Protein AF-A0A7S1A1J8-F1 (afdb_monomer)

pLDDT: mean 77.07, std 10.97, range [43.62, 94.88]

Solvent-accessible surface area (backbone atoms only — not comparable to full-atom values): 6528 Å² total; per-residue (Å²): 109,68,71,57,53,54,51,49,53,53,50,52,54,53,47,50,55,51,51,52,56,48,46,58,51,49,54,53,51,52,52,53,47,52,54,51,54,50,54,55,53,54,48,54,63,49,49,55,51,53,59,50,42,75,73,45,65,74,92,55,28,59,64,56,54,50,48,54,54,49,49,55,52,50,52,53,53,46,37,52,42,47,44,49,7,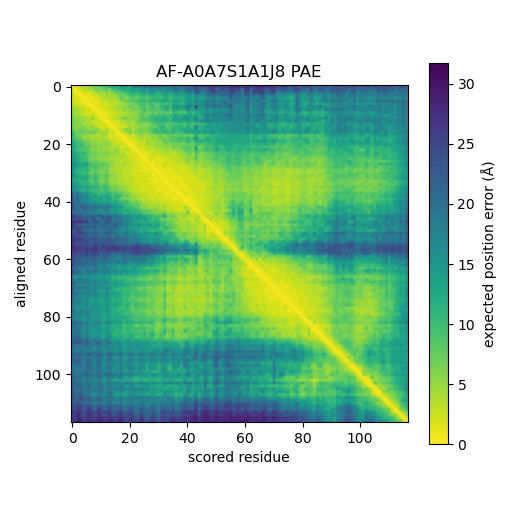49,75,69,12,75,35,71,75,76,52,100,85,53,33,78,22,40,51,56,57,76,40,55,73,56,59,75,66,72,65,78,108

InterPro domains:
  IPR024041 Ammonium transporter AmtB-like domain [PF00909] (32-110)
  IPR029020 Ammonium/urea transporter [G3DSA:1.10.3430.10] (3-117)

Mean predicted aligned error: 11.47 Å

Radius of gyration: 23.89 Å; Cα contacts (8 Å, |Δi|>4): 69; chains: 1; bounding box: 50×40×71 Å

Sequence (117 aa):
REQVTALCSLFSAQREELDAAQSDLKYGVNSAWLVLCGALVFIMHGGFAMLCAGAIRSKNTLNILLQTILDACVSAIMFYTVGFAFAYGEGDNPNTFIGDAVFGLARWSSNATGTGT

Foldseek 3Di:
DVVVVVVVVVVVVVVVVVVVVVVVVCVVVVVVVVVVVVVVVLCVLVVVLVVVLVVDDVVCSVVSVVVSVVVVVVVVVCCQFAVCQFPPADALDDDPHGRDDCGNNPCVPVVVVVPND

Structure (mmCIF, N/CA/C/O backbone):
data_AF-A0A7S1A1J8-F1
#
_entry.id   AF-A0A7S1A1J8-F1
#
loop_
_atom_site.group_PDB
_atom_site.id
_atom_site.type_symbol
_atom_site.label_atom_id
_atom_site.label_alt_id
_atom_site.label_comp_id
_atom_site.label_asym_id
_atom_site.label_entity_id
_atom_site.label_seq_id
_atom_site.pdbx_PDB_ins_code
_atom_site.Cartn_x
_atom_site.Cartn_y
_atom_site.Cartn_z
_atom_site.occupancy
_atom_site.B_iso_or_equiv
_atom_site.auth_seq_id
_atom_site.auth_comp_id
_atom_site.auth_asym_id
_atom_site.auth_atom_id
_atom_site.pdbx_PDB_model_num
ATOM 1 N N . ARG A 1 1 ? 25.825 17.431 -44.348 1.00 65.56 1 ARG A N 1
ATOM 2 C CA . ARG A 1 1 ? 25.116 16.229 -43.840 1.00 65.56 1 ARG A CA 1
ATOM 3 C C . ARG A 1 1 ? 25.807 15.676 -42.597 1.00 65.56 1 ARG A C 1
ATOM 5 O O . ARG A 1 1 ? 25.116 15.480 -41.617 1.00 65.56 1 ARG A O 1
ATOM 12 N N . GLU A 1 2 ? 27.137 15.558 -42.579 1.00 75.12 2 GLU A N 1
ATOM 13 C CA . GLU A 1 2 ? 27.906 15.091 -41.405 1.00 75.12 2 GLU A CA 1
ATOM 14 C C . GLU A 1 2 ? 27.686 15.922 -40.127 1.00 75.12 2 GLU A C 1
ATOM 16 O O . GLU A 1 2 ? 27.476 15.355 -39.062 1.00 75.12 2 GLU A O 1
ATOM 21 N N . GLN A 1 3 ? 27.613 17.256 -40.237 1.00 77.62 3 GLN A N 1
ATOM 22 C CA . GLN A 1 3 ? 27.306 18.142 -39.098 1.00 77.62 3 GLN A CA 1
ATOM 23 C C . GLN A 1 3 ? 25.925 17.864 -38.471 1.00 77.62 3 GLN A C 1
ATOM 25 O O . GLN A 1 3 ? 25.752 17.969 -37.263 1.00 77.62 3 GLN A O 1
ATOM 30 N N . VAL A 1 4 ? 24.937 17.466 -39.283 1.00 82.56 4 VAL A N 1
ATOM 31 C CA . VAL A 1 4 ? 23.581 17.146 -38.804 1.00 82.56 4 VAL A CA 1
ATOM 32 C C . VAL A 1 4 ? 23.580 15.803 -38.075 1.00 82.56 4 VAL A C 1
ATOM 34 O O . VAL A 1 4 ? 22.941 15.678 -37.037 1.00 82.56 4 VAL A O 1
ATOM 37 N N . THR A 1 5 ? 24.333 14.817 -38.570 1.00 81.31 5 THR A N 1
ATOM 38 C CA . THR A 1 5 ? 24.468 13.503 -37.927 1.00 81.31 5 THR A CA 1
ATOM 39 C C . THR A 1 5 ? 25.186 13.601 -36.577 1.00 81.31 5 THR A C 1
ATOM 41 O O . THR A 1 5 ? 24.724 12.995 -35.615 1.00 81.31 5 THR A O 1
ATOM 44 N N . ALA A 1 6 ? 26.240 14.421 -36.472 1.00 87.00 6 ALA A N 1
ATOM 45 C CA . ALA A 1 6 ? 26.962 14.660 -35.217 1.00 87.00 6 ALA A CA 1
ATOM 46 C C . ALA A 1 6 ? 26.104 15.388 -34.164 1.00 87.00 6 ALA A C 1
ATOM 48 O O . ALA A 1 6 ? 26.128 15.051 -32.978 1.00 87.00 6 ALA A O 1
ATOM 49 N N . LEU A 1 7 ? 25.304 16.366 -34.600 1.00 87.31 7 LEU A N 1
ATOM 50 C CA . LEU A 1 7 ? 24.377 17.073 -33.720 1.00 87.31 7 LEU A CA 1
ATOM 51 C C . LEU A 1 7 ? 23.244 16.148 -33.245 1.00 87.31 7 LEU A C 1
ATOM 53 O O . LEU A 1 7 ? 22.874 16.201 -32.076 1.00 87.31 7 LEU A O 1
ATOM 57 N N . CYS A 1 8 ? 22.760 15.245 -34.108 1.00 82.12 8 CYS A N 1
ATOM 58 C CA . CYS A 1 8 ? 21.793 14.204 -33.742 1.00 82.12 8 CYS A CA 1
ATOM 59 C C . CYS A 1 8 ? 22.349 13.224 -32.696 1.00 82.12 8 CYS A C 1
ATOM 61 O O . CYS A 1 8 ? 21.646 12.930 -31.734 1.00 82.12 8 CYS A O 1
ATOM 63 N N . SER A 1 9 ? 23.599 12.761 -32.837 1.00 83.75 9 SER A N 1
ATOM 64 C CA . SER A 1 9 ? 24.211 11.830 -31.874 1.00 83.75 9 SER A CA 1
ATOM 65 C C . SER A 1 9 ? 24.499 12.467 -30.511 1.00 83.75 9 SER A C 1
ATOM 67 O O . SER A 1 9 ? 24.370 11.802 -29.487 1.00 83.75 9 SER A O 1
ATOM 69 N N . LEU A 1 10 ? 24.852 13.758 -30.472 1.00 86.69 10 LEU A N 1
ATOM 70 C CA . LEU A 1 10 ? 24.999 14.495 -29.209 1.00 86.69 10 LEU A CA 1
ATOM 71 C C . LEU A 1 10 ? 23.646 14.701 -28.517 1.00 86.69 10 LEU A C 1
ATOM 73 O O . LEU A 1 10 ? 23.546 14.524 -27.305 1.00 86.69 10 LEU A O 1
ATOM 77 N N . PHE A 1 11 ? 22.598 15.026 -29.280 1.00 84.12 11 PHE A N 1
ATOM 78 C CA . PHE A 1 11 ? 21.246 15.173 -28.738 1.00 84.12 11 PHE A CA 1
ATOM 79 C C . PHE A 1 11 ? 20.661 13.843 -28.243 1.00 84.12 11 PHE A C 1
ATOM 81 O O . PHE A 1 11 ? 20.010 13.834 -27.201 1.00 84.12 11 PHE A O 1
ATOM 88 N N . SER A 1 12 ? 20.887 12.723 -28.943 1.00 82.69 12 SER A N 1
ATOM 89 C CA . SER A 1 12 ? 20.426 11.402 -28.492 1.00 82.69 12 SER A CA 1
ATOM 90 C C . SER A 1 12 ? 21.175 10.925 -27.247 1.00 82.69 12 SER A C 1
ATOM 92 O O . SER A 1 12 ? 20.542 10.380 -26.350 1.00 82.69 12 SER A O 1
ATOM 94 N N . ALA A 1 13 ? 22.485 11.188 -27.156 1.00 84.94 13 ALA A N 1
ATOM 95 C CA . ALA A 1 13 ? 23.275 10.886 -25.962 1.00 84.94 13 ALA A CA 1
ATOM 96 C C . ALA A 1 13 ? 22.800 11.701 -24.744 1.00 84.94 13 ALA A C 1
ATOM 98 O O . ALA A 1 13 ? 22.581 11.145 -23.673 1.00 84.94 13 ALA A O 1
ATOM 99 N N . GLN A 1 14 ? 22.550 13.004 -24.921 1.00 85.25 14 GLN A N 1
ATOM 100 C CA . GLN A 1 14 ? 21.979 13.855 -23.869 1.00 85.25 14 GLN A CA 1
ATOM 101 C C . GLN A 1 14 ? 20.560 13.431 -23.462 1.00 85.25 14 GLN A C 1
ATOM 103 O O . GLN A 1 14 ? 20.206 13.507 -22.288 1.00 85.25 14 GLN A O 1
ATOM 108 N N . ARG A 1 15 ? 19.737 12.981 -24.418 1.00 81.31 15 ARG A N 1
ATOM 109 C CA . ARG A 1 15 ? 18.377 12.498 -24.149 1.00 81.31 15 ARG A CA 1
ATOM 110 C C . ARG A 1 15 ? 18.382 11.205 -23.334 1.00 81.31 15 ARG A C 1
ATOM 112 O O . ARG A 1 15 ? 17.552 11.081 -22.446 1.00 81.31 15 ARG A O 1
ATOM 119 N N . GLU A 1 16 ? 19.319 10.294 -23.592 1.00 81.56 16 GLU A N 1
ATOM 120 C CA . GLU A 1 16 ? 19.441 9.036 -22.844 1.00 81.56 16 GLU A CA 1
ATOM 121 C C . GLU A 1 16 ? 19.838 9.265 -21.379 1.00 81.56 16 GLU A C 1
ATOM 123 O O . GLU A 1 16 ? 19.244 8.660 -20.488 1.00 81.56 16 GLU A O 1
ATOM 128 N N . GLU A 1 17 ? 20.741 10.213 -21.100 1.00 81.00 17 GLU A N 1
ATOM 129 C CA . GLU A 1 17 ? 21.049 10.609 -19.716 1.00 81.00 17 GLU A CA 1
ATOM 130 C C . GLU A 1 17 ? 19.844 11.259 -19.011 1.00 81.00 17 GLU A C 1
ATOM 132 O O . GLU A 1 17 ? 19.584 10.983 -17.837 1.00 81.00 17 GLU A O 1
ATOM 137 N N . LEU A 1 18 ? 19.067 12.086 -19.721 1.00 81.06 18 LEU A N 1
ATOM 138 C CA . LEU A 1 18 ? 17.851 12.712 -19.183 1.00 81.06 18 LEU A CA 1
ATOM 139 C C . LEU A 1 18 ? 16.725 11.694 -18.934 1.00 81.06 18 LEU A C 1
ATOM 141 O O . LEU A 1 18 ? 16.029 11.794 -17.922 1.00 81.06 18 LEU A O 1
ATOM 145 N N . ASP A 1 19 ? 16.557 10.716 -19.827 1.00 83.12 19 ASP A N 1
ATOM 146 C CA . ASP A 1 19 ? 15.577 9.632 -19.705 1.00 83.12 19 ASP A CA 1
ATOM 147 C C . ASP A 1 19 ? 15.950 8.679 -18.554 1.00 83.12 19 ASP A C 1
ATOM 149 O O . ASP A 1 19 ? 15.073 8.296 -17.771 1.00 83.12 19 ASP A O 1
ATOM 153 N N . ALA A 1 20 ? 17.240 8.358 -18.391 1.00 82.75 20 ALA A N 1
ATOM 154 C CA . ALA A 1 20 ? 17.746 7.559 -17.275 1.00 82.75 20 ALA A CA 1
ATOM 155 C C . ALA A 1 20 ? 17.515 8.268 -15.932 1.00 82.75 20 ALA A C 1
ATOM 157 O O . ALA A 1 20 ? 16.877 7.699 -15.044 1.00 82.75 20 ALA A O 1
ATOM 158 N N . ALA A 1 21 ? 17.896 9.546 -15.823 1.00 82.88 21 ALA A N 1
ATOM 159 C CA . ALA A 1 21 ? 17.645 10.347 -14.625 1.00 82.88 21 ALA A CA 1
ATOM 160 C C . ALA A 1 21 ? 16.140 10.513 -14.333 1.00 82.88 21 ALA A C 1
ATOM 162 O O . ALA A 1 21 ? 15.712 10.484 -13.176 1.00 82.88 21 ALA A O 1
ATOM 163 N N . GLN A 1 22 ? 15.301 10.652 -15.369 1.00 85.75 22 GLN A N 1
ATOM 164 C CA . GLN A 1 22 ? 13.849 10.665 -15.189 1.00 85.75 22 GLN A CA 1
ATOM 165 C C . GLN A 1 22 ? 13.313 9.322 -14.703 1.00 85.75 22 GLN A C 1
ATOM 167 O O . GLN A 1 22 ? 12.317 9.320 -13.981 1.00 85.75 22 GLN A O 1
ATOM 172 N N . SER A 1 23 ? 13.905 8.200 -15.108 1.00 85.44 23 SER A N 1
ATOM 173 C CA . SER A 1 23 ? 13.429 6.877 -14.708 1.00 85.44 23 SER A CA 1
ATOM 174 C C . SER A 1 23 ? 13.578 6.670 -13.199 1.00 85.44 23 SER A C 1
ATOM 176 O O . SER A 1 23 ? 12.584 6.369 -12.539 1.00 85.44 23 SER A O 1
ATOM 178 N N . ASP A 1 24 ? 14.742 6.985 -12.627 1.00 86.31 24 ASP A N 1
ATOM 179 C CA . ASP A 1 24 ? 15.003 6.868 -11.187 1.00 86.31 24 ASP A CA 1
ATOM 180 C C . ASP A 1 24 ? 14.049 7.737 -10.359 1.00 86.31 24 ASP A C 1
ATOM 182 O O . ASP A 1 24 ? 13.434 7.279 -9.389 1.00 86.31 24 ASP A O 1
ATOM 186 N N . LEU A 1 25 ? 13.855 8.989 -10.789 1.00 89.44 25 LEU A N 1
ATOM 187 C CA . LEU A 1 25 ? 12.916 9.905 -10.143 1.00 89.44 25 LEU A CA 1
ATOM 188 C C . LEU A 1 25 ? 11.471 9.401 -10.245 1.00 89.44 25 LEU A C 1
ATOM 190 O O . LEU A 1 25 ? 10.727 9.474 -9.265 1.00 89.44 25 LEU A O 1
ATOM 194 N N . LYS A 1 26 ? 11.064 8.859 -11.400 1.00 90.56 26 LYS A N 1
ATOM 195 C CA . LYS A 1 26 ? 9.724 8.282 -11.592 1.00 90.56 26 LYS A CA 1
ATOM 196 C C . LYS A 1 26 ? 9.497 7.085 -10.671 1.00 90.56 26 LYS A C 1
ATOM 198 O O . LYS A 1 26 ? 8.434 7.013 -10.056 1.00 90.56 26 LYS A O 1
ATOM 203 N N . TYR A 1 27 ? 10.472 6.188 -10.525 1.00 89.56 27 TYR A N 1
ATOM 204 C CA . TYR A 1 27 ? 10.360 5.040 -9.620 1.00 89.56 27 TYR A CA 1
ATOM 205 C C . TYR A 1 27 ? 10.226 5.471 -8.156 1.00 89.56 27 TYR A C 1
ATOM 207 O O . TYR A 1 27 ? 9.341 4.975 -7.448 1.00 89.56 27 TYR A O 1
ATOM 215 N N . GLY A 1 28 ? 11.054 6.421 -7.711 1.00 91.00 28 GLY A N 1
ATOM 216 C CA . GLY A 1 28 ? 11.005 6.945 -6.344 1.00 91.00 28 GLY A CA 1
ATOM 217 C C . GLY A 1 28 ? 9.676 7.634 -6.024 1.00 91.00 28 GLY A C 1
ATOM 218 O O . GLY A 1 28 ? 9.042 7.327 -5.012 1.00 91.00 28 GLY A O 1
ATOM 219 N N . VAL A 1 29 ? 9.212 8.515 -6.917 1.00 94.88 29 VAL A N 1
ATOM 220 C CA . VAL A 1 29 ? 7.941 9.238 -6.751 1.00 94.88 29 VAL A CA 1
ATOM 221 C C . VAL A 1 29 ? 6.747 8.285 -6.795 1.00 94.88 29 VAL A C 1
ATOM 223 O O . VAL A 1 29 ? 5.864 8.395 -5.947 1.00 94.88 29 VAL A O 1
ATOM 226 N N . ASN A 1 30 ? 6.723 7.324 -7.722 1.00 93.88 30 ASN A N 1
ATOM 227 C CA . ASN A 1 30 ? 5.643 6.339 -7.804 1.00 93.88 30 ASN A CA 1
ATOM 228 C C . ASN A 1 30 ? 5.562 5.477 -6.535 1.00 93.88 30 ASN A C 1
ATOM 230 O O . ASN A 1 30 ? 4.482 5.274 -5.987 1.00 93.88 30 ASN A O 1
ATOM 234 N N . SER A 1 31 ? 6.703 5.025 -6.015 1.00 91.81 31 SER A N 1
ATOM 235 C CA . SER A 1 31 ? 6.744 4.219 -4.789 1.00 91.81 31 SER A CA 1
ATOM 236 C C . SER A 1 31 ? 6.265 5.013 -3.571 1.00 91.81 31 SER A C 1
ATOM 238 O O . SER A 1 31 ? 5.438 4.529 -2.797 1.00 91.81 31 SER A O 1
ATOM 240 N N . ALA A 1 32 ? 6.723 6.260 -3.426 1.00 94.06 32 ALA A N 1
ATOM 241 C CA . ALA A 1 32 ? 6.263 7.152 -2.364 1.00 94.06 32 ALA A CA 1
ATOM 242 C C . ALA A 1 32 ? 4.758 7.446 -2.476 1.00 94.06 32 ALA A C 1
ATOM 244 O O . ALA A 1 32 ? 4.054 7.464 -1.465 1.00 94.06 32 ALA A O 1
ATOM 245 N N . TRP A 1 33 ? 4.256 7.622 -3.701 1.00 93.75 33 TRP A N 1
ATOM 246 C CA . TRP A 1 33 ? 2.837 7.826 -3.972 1.00 93.75 33 TRP A CA 1
ATOM 247 C C . TRP A 1 33 ? 1.990 6.624 -3.549 1.00 93.75 33 TRP A C 1
ATOM 249 O O . TRP A 1 33 ? 0.992 6.800 -2.856 1.00 93.75 33 TRP A O 1
ATOM 259 N N . LEU A 1 34 ? 2.405 5.401 -3.882 1.00 92.00 34 LEU A N 1
ATOM 260 C CA . LEU A 1 34 ? 1.689 4.187 -3.478 1.00 92.00 34 LEU A CA 1
ATOM 261 C C . LEU A 1 34 ? 1.625 4.032 -1.953 1.00 92.00 34 LEU A C 1
ATOM 263 O O . LEU A 1 34 ? 0.563 3.713 -1.414 1.00 92.00 34 LEU A O 1
ATOM 267 N N . VAL A 1 35 ? 2.724 4.311 -1.244 1.00 91.94 35 VAL A N 1
ATOM 268 C CA . VAL A 1 35 ? 2.753 4.279 0.229 1.00 91.94 35 VAL A CA 1
ATOM 269 C C . VAL A 1 35 ? 1.853 5.368 0.824 1.00 91.94 35 VAL A C 1
ATOM 271 O O . VAL A 1 35 ? 1.122 5.102 1.779 1.00 91.94 35 VAL A O 1
ATOM 274 N N . LEU A 1 36 ? 1.845 6.570 0.236 1.00 94.25 36 LEU A N 1
ATOM 275 C CA . LEU A 1 36 ? 0.952 7.660 0.638 1.00 94.25 36 LEU A CA 1
ATOM 276 C C . LEU A 1 36 ? -0.524 7.287 0.434 1.00 94.25 36 LEU A C 1
ATOM 278 O O . LEU A 1 36 ? -1.329 7.456 1.350 1.00 94.25 36 LEU A O 1
ATOM 282 N N . CYS A 1 37 ? -0.884 6.745 -0.732 1.00 93.44 37 CYS A N 1
ATOM 283 C CA . CYS A 1 37 ? -2.228 6.238 -1.004 1.00 93.44 37 CYS A CA 1
ATOM 284 C C . CYS A 1 37 ? -2.628 5.139 -0.012 1.00 93.44 37 CYS A C 1
ATOM 286 O O . CYS A 1 37 ? -3.740 5.173 0.5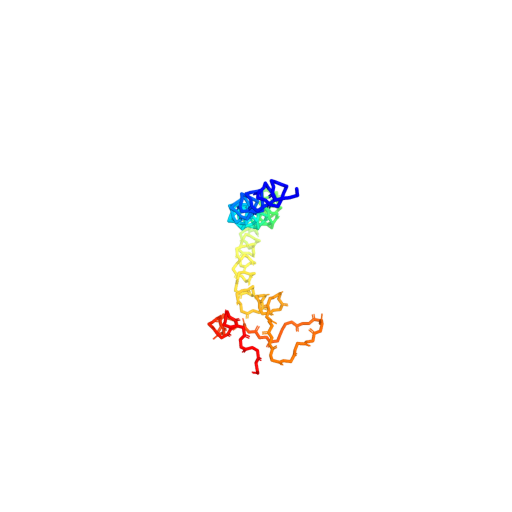15 1.00 93.44 37 CYS A O 1
ATOM 288 N N . GLY A 1 38 ? -1.720 4.209 0.298 1.00 89.00 38 GLY A N 1
ATOM 289 C CA . GLY A 1 38 ? -1.939 3.187 1.322 1.00 89.00 38 GLY A CA 1
ATOM 290 C C . GLY A 1 38 ? -2.240 3.797 2.694 1.00 89.00 38 GLY A C 1
ATOM 291 O O . GLY A 1 38 ? -3.235 3.438 3.324 1.00 89.00 38 GLY A O 1
ATOM 292 N N . ALA A 1 39 ? -1.448 4.780 3.133 1.00 88.12 39 ALA A N 1
ATOM 293 C CA . ALA A 1 39 ? -1.671 5.481 4.398 1.00 88.12 39 ALA A CA 1
ATOM 294 C C . ALA A 1 39 ? -3.029 6.211 4.443 1.00 88.12 39 ALA A C 1
ATOM 296 O O . ALA A 1 39 ? -3.721 6.166 5.463 1.00 88.12 39 ALA A O 1
ATOM 297 N N . LEU A 1 40 ? -3.452 6.829 3.334 1.00 86.56 40 LEU A N 1
ATOM 298 C CA . LEU A 1 40 ? -4.764 7.479 3.218 1.00 86.56 40 LEU A CA 1
ATOM 299 C C . LEU A 1 40 ? -5.930 6.479 3.342 1.00 86.56 40 LEU A C 1
ATOM 301 O O . LEU A 1 40 ? -6.937 6.788 3.978 1.00 86.56 40 LEU A O 1
ATOM 305 N N . VAL A 1 41 ? -5.793 5.267 2.797 1.00 87.44 41 VAL A N 1
ATOM 306 C CA . VAL A 1 41 ? -6.813 4.205 2.907 1.00 87.44 41 VAL A CA 1
ATOM 307 C C . VAL A 1 41 ? -6.926 3.665 4.337 1.00 87.44 41 VAL A C 1
ATOM 309 O O . VAL A 1 41 ? -8.039 3.426 4.819 1.00 87.44 41 VAL A O 1
ATOM 312 N N . PHE A 1 42 ? -5.808 3.525 5.054 1.00 79.38 42 PHE A N 1
ATOM 313 C CA . PHE A 1 42 ? -5.831 3.127 6.469 1.00 79.38 42 PHE A CA 1
ATOM 314 C C . PHE A 1 42 ? -6.562 4.152 7.349 1.00 79.38 42 PHE A C 1
ATOM 316 O O . PHE A 1 42 ? -7.303 3.771 8.260 1.00 79.38 42 PHE A O 1
ATOM 323 N N . ILE A 1 43 ? -6.441 5.447 7.034 1.00 81.50 43 ILE A N 1
ATOM 324 C CA . ILE A 1 43 ? -7.192 6.509 7.721 1.00 81.50 43 ILE A CA 1
ATOM 325 C C . ILE A 1 43 ? -8.711 6.350 7.523 1.00 81.50 43 ILE A C 1
ATOM 327 O O . ILE A 1 43 ? -9.472 6.714 8.417 1.00 81.50 43 ILE A O 1
ATOM 331 N N . MET A 1 44 ? -9.184 5.753 6.424 1.00 85.25 44 MET A N 1
ATOM 332 C CA . MET A 1 44 ? -10.620 5.553 6.177 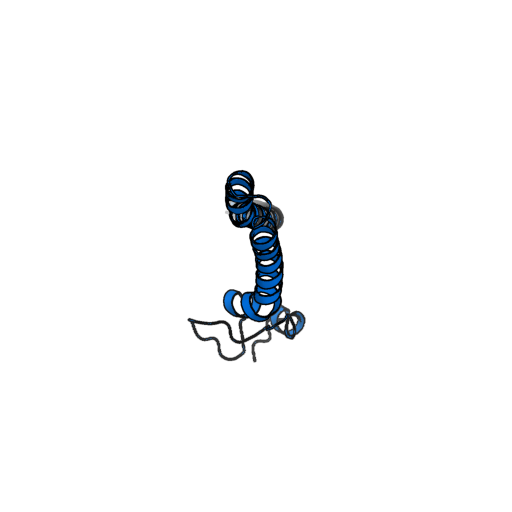1.00 85.25 44 MET A CA 1
ATOM 333 C C . MET A 1 44 ? -11.233 4.443 7.041 1.00 85.25 44 MET A C 1
ATOM 335 O O . MET A 1 44 ? -12.324 4.625 7.582 1.00 85.25 44 MET A O 1
ATOM 339 N N . HIS A 1 45 ? -10.518 3.332 7.225 1.00 76.38 45 HIS A N 1
ATOM 340 C CA . HIS A 1 45 ? -10.984 2.226 8.070 1.00 76.38 45 HIS A CA 1
ATOM 341 C C . HIS A 1 45 ? -11.029 2.633 9.551 1.00 76.38 45 HIS A C 1
ATOM 343 O O . HIS A 1 45 ? -12.007 2.362 10.249 1.00 76.38 45 HIS A O 1
ATOM 349 N N . GLY A 1 46 ? -10.007 3.354 10.024 1.00 72.94 46 GLY A N 1
ATOM 350 C CA . GLY A 1 46 ? -9.949 3.842 11.406 1.00 72.94 46 GLY A CA 1
ATOM 351 C C . GLY A 1 46 ? -10.789 5.100 11.669 1.00 72.94 46 GLY A C 1
ATOM 352 O O . GLY A 1 46 ? -11.329 5.268 12.764 1.00 72.94 46 GLY A O 1
ATOM 353 N N . GLY A 1 47 ? -10.931 5.986 10.680 1.00 78.44 47 GLY A N 1
ATOM 354 C CA . GLY A 1 47 ? -11.548 7.306 10.845 1.00 78.44 47 GLY A CA 1
ATOM 355 C C . GLY A 1 47 ? -13.035 7.239 11.176 1.00 78.44 47 GLY A C 1
ATOM 356 O O . GLY A 1 47 ? -13.494 7.892 12.114 1.00 78.44 47 GLY A O 1
ATOM 357 N N . PHE A 1 48 ? -13.790 6.393 10.473 1.00 68.62 48 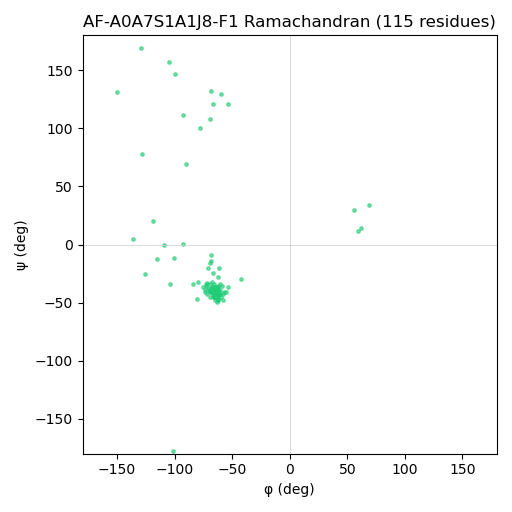PHE A N 1
ATOM 358 C CA . PHE A 1 48 ? -15.211 6.207 10.772 1.00 68.62 48 PHE A CA 1
ATOM 359 C C . PHE A 1 48 ? -15.416 5.424 12.075 1.00 68.62 48 PHE A C 1
ATOM 361 O O . PHE A 1 48 ? -16.303 5.743 12.868 1.00 68.62 48 PHE A O 1
ATOM 368 N N . ALA A 1 49 ? -14.540 4.452 12.348 1.00 71.38 49 ALA A N 1
ATOM 369 C CA . ALA A 1 49 ? -14.568 3.683 13.584 1.00 71.38 49 ALA A CA 1
ATOM 370 C C . ALA A 1 49 ? -14.344 4.572 14.821 1.00 71.38 49 ALA A C 1
ATOM 372 O O . ALA A 1 49 ? -15.048 4.400 15.816 1.00 71.38 49 ALA A O 1
ATOM 373 N N . MET A 1 50 ? -13.441 5.559 14.757 1.00 69.75 50 MET A N 1
ATOM 374 C CA . MET A 1 50 ? -13.192 6.511 15.850 1.00 69.75 50 MET A CA 1
ATOM 375 C C . MET A 1 50 ? -14.361 7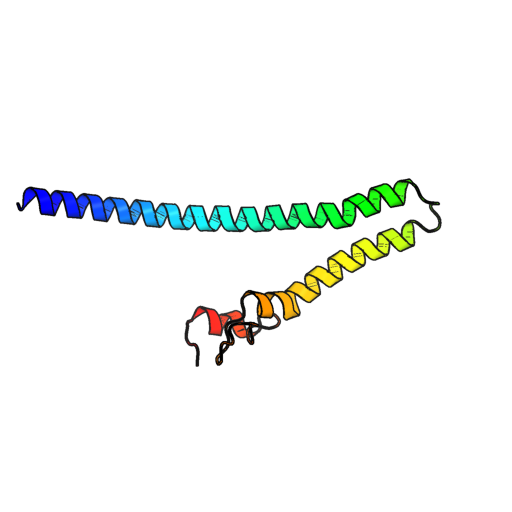.489 16.057 1.00 69.75 50 MET A C 1
ATOM 377 O O . MET A 1 50 ? -14.744 7.758 17.198 1.00 69.75 50 MET A O 1
ATOM 381 N N . LEU A 1 51 ? -14.970 7.980 14.973 1.00 73.19 51 LEU A N 1
ATOM 382 C CA . LEU A 1 51 ? -16.147 8.853 15.050 1.00 73.19 51 LEU A CA 1
ATOM 383 C C . LEU A 1 51 ? -17.362 8.121 15.640 1.00 73.19 51 LEU A C 1
ATOM 385 O O . LEU A 1 51 ? -18.041 8.661 16.514 1.00 73.19 51 LEU A O 1
ATOM 389 N N . CYS A 1 52 ? -17.603 6.870 15.234 1.00 67.88 52 CYS A N 1
ATOM 390 C CA . CYS A 1 52 ? -18.642 6.040 15.838 1.00 67.88 52 CYS A CA 1
ATOM 391 C C . CYS A 1 52 ? -18.304 5.695 17.291 1.00 67.88 52 CYS A C 1
ATOM 393 O O . CYS A 1 52 ? -19.161 5.867 18.150 1.00 67.88 52 CYS A O 1
ATOM 395 N N . ALA A 1 53 ? -17.065 5.301 17.602 1.00 69.88 53 ALA A N 1
ATOM 396 C CA . ALA A 1 53 ? -16.610 5.011 18.964 1.00 69.88 53 ALA A CA 1
ATOM 397 C C . ALA A 1 53 ? -16.877 6.158 19.954 1.00 69.88 53 ALA A C 1
ATOM 399 O O . ALA A 1 53 ? -17.237 5.892 21.104 1.00 69.88 53 ALA A O 1
ATOM 400 N N . GLY A 1 54 ? -16.754 7.411 19.502 1.00 69.38 54 GLY A N 1
ATOM 401 C CA . GLY A 1 54 ? -17.070 8.606 20.290 1.00 69.38 54 GLY A CA 1
ATOM 402 C C . GLY A 1 54 ? -18.567 8.838 20.544 1.00 69.38 54 GLY A C 1
ATOM 403 O O . GLY A 1 54 ? -18.912 9.530 21.500 1.00 69.38 54 GLY A O 1
ATOM 404 N N . ALA A 1 55 ? -19.457 8.245 19.740 1.00 71.75 55 ALA A N 1
ATOM 405 C CA . ALA A 1 55 ? -20.912 8.416 19.832 1.00 71.75 55 ALA A CA 1
ATOM 406 C C . ALA A 1 55 ? -21.651 7.260 20.547 1.00 71.75 55 ALA A C 1
ATOM 408 O O . ALA A 1 55 ? -22.829 7.404 20.881 1.00 71.75 55 ALA A O 1
ATOM 409 N N . ILE A 1 56 ? -20.996 6.118 20.806 1.00 66.25 56 ILE A N 1
ATOM 410 C CA . ILE A 1 56 ? -21.593 4.934 21.463 1.00 66.25 56 ILE A CA 1
ATOM 411 C C . ILE A 1 56 ? -21.163 4.755 22.927 1.00 66.25 56 ILE A C 1
ATOM 413 O O . ILE A 1 56 ? -20.120 5.220 23.381 1.00 66.25 56 ILE A O 1
ATOM 417 N N . ARG A 1 57 ? -21.996 4.034 23.695 1.00 64.00 57 ARG A N 1
ATOM 418 C CA . ARG A 1 57 ? -21.757 3.679 25.103 1.00 64.00 57 ARG A CA 1
ATOM 419 C C . ARG A 1 57 ? -20.387 2.996 25.257 1.00 64.00 57 ARG A C 1
ATOM 421 O O . ARG A 1 57 ? -20.196 1.891 24.758 1.00 64.00 57 ARG A O 1
ATOM 428 N N . SER A 1 58 ? -19.507 3.588 26.073 1.00 60.91 58 SER A N 1
ATOM 429 C CA . SER A 1 58 ? -18.147 3.107 26.409 1.00 60.91 58 SER A CA 1
ATOM 430 C C . SER A 1 58 ? -18.022 1.595 26.677 1.00 60.91 58 SER A C 1
ATOM 432 O O . SER A 1 58 ? -16.989 1.004 26.375 1.00 60.91 58 SER A O 1
ATOM 434 N N . LYS A 1 59 ? -19.080 0.945 27.182 1.00 65.94 59 LYS A N 1
ATOM 435 C CA . LYS A 1 59 ? -19.103 -0.498 27.460 1.00 65.94 59 LYS A CA 1
ATOM 436 C C . LYS A 1 59 ? -19.022 -1.391 26.209 1.00 65.94 59 LYS A C 1
ATOM 438 O O . LYS A 1 59 ? -18.571 -2.518 26.347 1.00 65.94 59 LYS A O 1
ATOM 443 N N . ASN A 1 60 ? -19.426 -0.917 25.024 1.00 68.62 60 ASN A N 1
ATOM 444 C CA . ASN A 1 60 ? -19.381 -1.701 23.774 1.00 68.62 60 ASN A CA 1
ATOM 445 C C . ASN A 1 60 ? -18.411 -1.129 22.724 1.00 68.62 60 ASN A C 1
ATOM 447 O O . ASN A 1 60 ? -18.060 -1.808 21.761 1.00 68.62 60 ASN A O 1
ATOM 451 N N . THR A 1 61 ? -17.935 0.101 22.932 1.00 74.25 61 THR A N 1
ATOM 452 C CA . THR A 1 61 ? -16.945 0.772 22.081 1.00 74.25 61 THR A CA 1
ATOM 453 C C . THR A 1 61 ? -15.631 -0.007 21.978 1.00 74.25 61 THR A C 1
ATOM 455 O O . THR A 1 61 ? -15.033 -0.060 20.907 1.00 74.25 61 THR A O 1
ATOM 458 N N . LEU A 1 62 ? -15.202 -0.671 23.059 1.00 78.12 62 LEU A N 1
ATOM 459 C CA . LEU A 1 62 ? -13.948 -1.429 23.055 1.00 78.12 62 LEU A CA 1
ATOM 460 C C . LEU A 1 62 ? -13.971 -2.626 22.094 1.00 78.12 62 LEU A C 1
ATOM 462 O O . LEU A 1 62 ? -12.970 -2.914 21.446 1.00 78.12 62 LEU A O 1
ATOM 466 N N . ASN A 1 63 ? -15.118 -3.299 21.971 1.00 80.62 63 ASN A N 1
ATOM 467 C CA . ASN A 1 63 ? -15.263 -4.434 21.064 1.00 80.62 63 ASN A CA 1
ATOM 468 C C . ASN A 1 63 ? -15.159 -3.993 19.595 1.00 80.62 63 ASN A C 1
ATOM 470 O O . ASN A 1 63 ? -14.562 -4.693 18.783 1.00 80.62 63 ASN A O 1
ATOM 474 N N . ILE A 1 64 ? -15.701 -2.817 19.259 1.00 82.00 64 ILE A N 1
ATOM 475 C CA . ILE A 1 64 ? -15.586 -2.238 17.914 1.00 82.00 64 ILE A CA 1
ATOM 476 C C . ILE A 1 64 ? -14.144 -1.799 17.622 1.00 82.00 64 ILE A C 1
ATOM 478 O O . ILE A 1 64 ? -13.646 -2.044 16.530 1.00 82.00 64 ILE A O 1
ATOM 482 N N . LEU A 1 65 ? -13.446 -1.218 18.605 1.00 79.25 65 LEU A N 1
ATOM 483 C CA . LEU A 1 65 ? -12.058 -0.771 18.449 1.00 79.25 65 LEU A CA 1
ATOM 484 C C . LEU A 1 65 ? -11.092 -1.948 18.240 1.00 79.25 65 LEU A C 1
ATOM 486 O O . LEU A 1 65 ? -10.157 -1.866 17.450 1.00 79.25 65 LEU A O 1
ATOM 490 N N . LEU A 1 66 ? -11.337 -3.075 18.909 1.00 82.12 66 LEU A N 1
ATOM 491 C CA . LEU A 1 66 ? -10.569 -4.300 18.681 1.00 82.12 66 LEU A CA 1
ATOM 492 C C . LEU A 1 66 ? -10.748 -4.827 17.254 1.00 82.12 66 LEU A C 1
ATOM 494 O O . LEU A 1 66 ? -9.777 -5.276 16.654 1.00 82.12 66 LEU A O 1
ATOM 498 N N . GLN A 1 67 ? -11.951 -4.721 16.687 1.00 82.88 67 GLN A N 1
ATOM 499 C CA . GLN A 1 67 ? -12.212 -5.154 15.312 1.00 82.88 67 GLN A CA 1
ATOM 500 C C . GLN A 1 67 ? -11.451 -4.317 14.280 1.00 82.88 67 GLN A C 1
ATOM 502 O O . GLN A 1 67 ? -10.918 -4.895 13.341 1.00 82.88 67 GLN A O 1
ATOM 507 N N . THR A 1 68 ? -11.315 -2.997 14.461 1.00 84.25 68 THR A N 1
ATOM 508 C CA . THR A 1 68 ? -10.516 -2.176 13.524 1.00 84.25 68 THR A CA 1
ATOM 509 C C . THR A 1 68 ? -9.019 -2.490 13.585 1.00 84.25 68 THR A C 1
ATOM 511 O O . THR A 1 68 ? -8.347 -2.412 12.560 1.00 84.25 68 THR A O 1
ATOM 514 N N . ILE A 1 69 ? -8.486 -2.875 14.747 1.00 81.62 69 ILE A N 1
ATOM 515 C CA . ILE A 1 69 ? -7.088 -3.322 14.854 1.00 81.62 69 ILE A CA 1
ATOM 516 C C . ILE A 1 69 ? -6.922 -4.698 14.198 1.00 81.62 69 ILE A C 1
ATOM 518 O O . ILE A 1 69 ? -5.960 -4.924 13.465 1.00 81.62 69 ILE A O 1
ATOM 522 N N . LEU A 1 70 ? -7.871 -5.609 14.433 1.00 86.94 70 LEU A N 1
ATOM 523 C CA . LEU A 1 70 ? -7.833 -6.953 13.863 1.00 86.94 70 LEU A CA 1
ATOM 524 C C . LEU A 1 70 ? -7.934 -6.917 12.330 1.00 86.94 70 LEU A C 1
ATOM 526 O O . LEU A 1 70 ? -7.208 -7.645 11.663 1.00 86.94 70 LEU A O 1
ATOM 530 N N . ASP A 1 71 ? -8.763 -6.029 11.781 1.00 86.50 71 ASP A N 1
ATOM 531 C CA . ASP A 1 71 ? -8.896 -5.781 10.340 1.00 86.50 71 ASP A CA 1
ATOM 532 C C . ASP A 1 71 ? -7.584 -5.276 9.706 1.00 86.50 71 ASP A C 1
ATOM 534 O O . ASP A 1 71 ? -7.141 -5.792 8.676 1.00 86.50 71 ASP A O 1
ATOM 538 N N . ALA A 1 72 ? -6.877 -4.354 10.368 1.00 85.06 72 ALA A N 1
ATOM 539 C CA . ALA A 1 72 ? -5.565 -3.889 9.913 1.00 85.06 72 ALA A CA 1
ATOM 540 C C . ALA A 1 72 ? -4.502 -5.011 9.923 1.00 85.06 72 ALA A C 1
ATOM 542 O O . ALA A 1 72 ? -3.689 -5.114 9.003 1.00 85.06 72 ALA A O 1
ATOM 543 N N . CYS A 1 73 ? -4.515 -5.888 10.931 1.00 88.12 73 CYS A N 1
ATOM 544 C CA . CYS A 1 73 ? -3.606 -7.036 10.984 1.00 88.12 73 CYS A CA 1
ATOM 545 C C . CYS A 1 73 ? -3.940 -8.090 9.916 1.00 88.12 73 CYS A C 1
ATOM 547 O O . CYS A 1 73 ? -3.041 -8.594 9.241 1.00 88.12 73 CYS A O 1
ATOM 549 N N . VAL A 1 74 ? -5.224 -8.420 9.751 1.00 89.56 74 VAL A N 1
ATOM 550 C CA . VAL A 1 74 ? -5.682 -9.427 8.784 1.00 89.56 74 VAL A CA 1
ATOM 551 C C . VAL A 1 74 ? -5.436 -8.956 7.352 1.00 89.56 74 VAL A C 1
ATOM 553 O O . VAL A 1 74 ? -4.934 -9.738 6.549 1.00 89.56 74 VAL A O 1
ATOM 556 N N . SER A 1 75 ? -5.698 -7.685 7.035 1.00 87.31 75 SER A N 1
ATOM 557 C CA . SER A 1 75 ? -5.414 -7.122 5.707 1.00 87.31 75 SER A CA 1
ATOM 558 C C . SER A 1 75 ? -3.923 -7.177 5.353 1.00 87.31 75 SER A C 1
ATOM 560 O O . SER A 1 75 ? -3.583 -7.595 4.246 1.00 87.31 75 SER A O 1
ATOM 562 N N . ALA A 1 76 ? -3.025 -6.860 6.294 1.00 86.38 76 ALA A N 1
ATOM 563 C CA . ALA A 1 76 ? -1.580 -6.963 6.080 1.00 86.38 76 ALA A CA 1
ATOM 564 C C . ALA A 1 76 ? -1.122 -8.412 5.822 1.00 86.38 76 ALA A C 1
ATOM 566 O O . ALA A 1 76 ? -0.369 -8.669 4.880 1.00 86.38 76 ALA A O 1
ATOM 567 N N . ILE A 1 77 ? -1.608 -9.373 6.617 1.00 88.44 77 ILE A N 1
ATOM 568 C CA . ILE A 1 77 ? -1.271 -10.799 6.459 1.00 88.44 77 ILE A CA 1
ATOM 569 C C . ILE A 1 77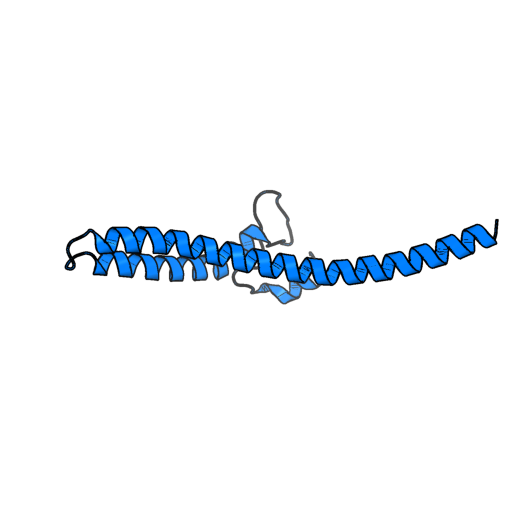 ? -1.832 -11.350 5.141 1.00 88.44 77 ILE A C 1
ATOM 571 O O . ILE A 1 77 ? -1.152 -12.102 4.437 1.00 88.44 77 ILE A O 1
ATOM 575 N N . MET A 1 78 ? -3.055 -10.966 4.776 1.00 86.94 78 MET A N 1
ATOM 576 C CA . MET A 1 78 ? -3.693 -11.454 3.556 1.00 86.94 78 MET A CA 1
ATOM 577 C C . MET A 1 78 ? -3.042 -10.870 2.298 1.00 86.94 78 MET A C 1
ATOM 579 O O . MET A 1 78 ? -2.833 -11.584 1.315 1.00 86.94 78 MET A O 1
ATOM 583 N N . PHE A 1 79 ? -2.627 -9.601 2.346 1.00 83.88 79 PHE A N 1
ATOM 584 C CA . PHE A 1 79 ? -1.861 -8.992 1.262 1.00 83.88 79 PHE A CA 1
ATOM 585 C C . PHE A 1 79 ? -0.479 -9.643 1.098 1.00 83.88 79 PHE A C 1
ATOM 587 O O . PHE A 1 79 ? -0.063 -9.922 -0.025 1.00 83.88 79 PHE A O 1
ATOM 594 N N . TYR A 1 80 ? 0.195 -9.958 2.207 1.00 81.94 80 TYR A N 1
ATOM 595 C CA . TYR A 1 80 ? 1.494 -10.634 2.191 1.00 81.94 80 TYR A CA 1
ATOM 596 C C . TYR A 1 80 ? 1.425 -12.060 1.622 1.00 81.94 80 TYR A C 1
ATOM 598 O O . TYR A 1 80 ? 2.289 -12.467 0.847 1.00 81.94 80 TYR A O 1
ATOM 606 N N . THR A 1 81 ? 0.408 -12.834 2.005 1.00 80.75 81 THR A N 1
ATOM 607 C CA . THR A 1 81 ? 0.317 -14.260 1.650 1.00 80.75 81 THR A CA 1
ATOM 608 C C . THR A 1 81 ? -0.211 -14.496 0.237 1.00 80.75 81 THR A C 1
ATOM 610 O O . THR A 1 81 ? 0.388 -15.279 -0.503 1.00 80.75 81 THR A O 1
ATOM 613 N N . VAL A 1 82 ? -1.295 -13.817 -0.154 1.00 78.81 82 VAL A N 1
ATOM 614 C CA . VAL A 1 82 ? -1.959 -14.035 -1.453 1.00 78.81 82 VAL A CA 1
ATOM 615 C C . VAL A 1 82 ? -2.135 -12.769 -2.288 1.00 78.81 82 VAL A C 1
ATOM 617 O O . VAL A 1 82 ? -2.199 -12.861 -3.509 1.00 78.81 82 VAL A O 1
ATOM 620 N N . GLY A 1 83 ? -2.188 -11.584 -1.671 1.00 76.94 83 GLY A N 1
ATOM 621 C CA . GLY A 1 83 ? -2.424 -10.332 -2.399 1.00 76.94 83 GLY A CA 1
ATOM 622 C C . GLY A 1 83 ? -1.307 -9.986 -3.382 1.00 76.94 83 GLY A C 1
ATOM 623 O O . GLY A 1 83 ? -1.588 -9.595 -4.513 1.00 76.94 83 GLY A O 1
ATOM 624 N N . PHE A 1 84 ? -0.050 -10.197 -2.986 1.00 76.00 84 PHE A N 1
ATOM 625 C CA . PHE A 1 84 ? 1.093 -9.991 -3.877 1.00 76.00 84 PHE A CA 1
ATOM 626 C C . PHE A 1 84 ? 1.079 -10.957 -5.074 1.00 76.00 84 PHE A C 1
ATOM 628 O O . PHE A 1 84 ? 1.302 -10.540 -6.207 1.00 76.00 84 PHE A O 1
ATOM 635 N N . ALA A 1 85 ? 0.745 -12.226 -4.829 1.00 74.56 85 ALA A N 1
ATOM 636 C CA . ALA A 1 85 ? 0.680 -13.254 -5.864 1.00 74.56 85 ALA A CA 1
ATOM 637 C C . ALA A 1 85 ? -0.436 -12.993 -6.883 1.00 74.56 85 ALA A C 1
ATOM 639 O O . ALA A 1 85 ? -0.220 -13.131 -8.079 1.00 74.56 85 ALA A O 1
ATOM 640 N N . PHE A 1 86 ? -1.616 -12.546 -6.445 1.00 72.31 86 PHE A N 1
ATOM 641 C CA . PHE A 1 86 ? -2.702 -12.251 -7.382 1.00 72.31 86 PHE A CA 1
ATOM 642 C C . PHE A 1 86 ? -2.485 -10.977 -8.200 1.00 72.31 86 PHE A C 1
ATOM 644 O O . PHE A 1 86 ? -2.924 -10.926 -9.346 1.00 72.31 86 PHE A O 1
ATOM 651 N N . ALA A 1 87 ? -1.846 -9.953 -7.627 1.00 72.56 87 ALA A N 1
ATOM 652 C CA . ALA A 1 87 ? -1.652 -8.670 -8.302 1.00 72.56 87 ALA A CA 1
ATOM 653 C C . ALA A 1 87 ? -0.428 -8.646 -9.232 1.00 72.56 87 ALA A C 1
ATOM 655 O O . ALA A 1 87 ? -0.464 -7.965 -10.253 1.00 72.56 87 ALA A O 1
ATOM 656 N N . TYR A 1 88 ? 0.645 -9.359 -8.872 1.00 71.12 88 TYR A N 1
ATOM 657 C CA . TYR A 1 88 ? 1.941 -9.287 -9.561 1.00 71.12 88 TYR A CA 1
ATOM 658 C C . TYR A 1 88 ? 2.597 -10.657 -9.794 1.00 71.12 88 TYR A C 1
ATOM 660 O O . TYR A 1 88 ? 3.744 -10.720 -10.227 1.00 71.12 88 TYR A O 1
ATOM 668 N N . GLY A 1 89 ? 1.924 -11.760 -9.465 1.00 67.50 89 GLY A N 1
ATOM 669 C CA . GLY A 1 89 ? 2.482 -13.096 -9.631 1.00 67.50 89 GLY A CA 1
ATOM 670 C C . GLY A 1 89 ? 2.427 -13.563 -11.078 1.00 67.50 89 GLY A C 1
ATOM 671 O O . GLY A 1 89 ? 1.402 -14.062 -11.518 1.00 67.50 89 GLY A O 1
ATOM 672 N N . GLU A 1 90 ? 3.531 -13.470 -11.806 1.00 65.75 90 GLU A N 1
ATOM 673 C CA . GLU A 1 90 ? 3.674 -14.103 -13.121 1.00 65.75 90 GLU A CA 1
ATOM 674 C C . GLU A 1 90 ? 4.308 -15.487 -12.938 1.00 65.75 90 GLU A C 1
ATOM 676 O O . GLU A 1 90 ? 5.447 -15.612 -12.473 1.00 65.75 90 GLU A O 1
ATOM 681 N N . GLY A 1 91 ? 3.531 -16.540 -13.195 1.00 64.69 91 GLY A N 1
ATOM 682 C CA . GLY A 1 91 ? 4.001 -17.921 -13.178 1.00 64.69 91 GLY A CA 1
ATOM 683 C C . GLY A 1 91 ? 4.251 -18.484 -14.569 1.00 64.69 91 GLY A C 1
ATOM 684 O O . GLY A 1 91 ? 4.111 -17.810 -15.588 1.00 64.69 91 GLY A O 1
ATOM 685 N N . ASP A 1 92 ? 4.636 -19.755 -14.593 1.00 66.50 92 ASP A N 1
ATOM 686 C CA . ASP A 1 92 ? 5.121 -20.452 -15.786 1.00 66.50 92 ASP A CA 1
ATOM 687 C C . ASP A 1 92 ? 4.008 -20.695 -16.834 1.00 66.50 92 ASP A C 1
ATOM 689 O O . ASP A 1 92 ? 4.287 -20.942 -18.006 1.00 66.50 92 ASP A O 1
ATOM 693 N N . ASN A 1 93 ? 2.727 -20.572 -16.444 1.00 65.75 93 ASN A N 1
ATOM 694 C CA . ASN A 1 93 ? 1.567 -20.629 -17.344 1.00 65.75 93 ASN A CA 1
ATOM 695 C C . ASN A 1 93 ? 0.645 -19.410 -17.127 1.00 65.75 93 ASN A C 1
ATOM 697 O O . ASN A 1 93 ? -0.408 -19.538 -16.490 1.00 65.75 93 ASN A O 1
ATOM 701 N N . PRO A 1 94 ? 1.003 -18.226 -17.660 1.00 64.38 94 PRO A N 1
ATOM 702 C CA . PRO A 1 94 ? 0.269 -17.000 -17.388 1.00 64.38 94 PRO A CA 1
ATOM 703 C C . PRO A 1 94 ? -1.137 -17.066 -17.992 1.00 64.38 94 PRO A C 1
ATOM 705 O O . PRO A 1 94 ? -1.323 -17.206 -19.203 1.00 64.38 94 PRO A O 1
ATOM 708 N N . ASN A 1 95 ? -2.150 -16.939 -17.139 1.00 67.81 95 ASN A N 1
ATOM 709 C CA . ASN A 1 95 ? -3.527 -16.700 -17.554 1.00 67.81 95 ASN A CA 1
ATOM 710 C C . ASN A 1 95 ? -3.839 -15.196 -17.394 1.00 67.81 95 ASN A C 1
ATOM 712 O O . ASN A 1 95 ? -3.321 -14.542 -16.498 1.00 67.81 95 ASN A O 1
ATOM 716 N N . THR A 1 96 ? -4.676 -14.612 -18.258 1.00 70.56 96 THR A N 1
ATOM 717 C CA . THR A 1 96 ? -4.954 -13.154 -18.253 1.00 70.56 96 THR A CA 1
ATOM 718 C C . THR A 1 96 ? -5.739 -12.671 -17.024 1.00 70.56 96 THR A C 1
ATOM 720 O O . THR A 1 96 ? -5.913 -11.470 -16.840 1.00 70.56 96 THR A O 1
ATOM 723 N N . PHE A 1 97 ? -6.250 -13.582 -16.193 1.00 70.25 97 PHE A N 1
ATOM 724 C CA . PHE A 1 97 ? -7.178 -13.244 -15.115 1.00 70.25 97 PHE A CA 1
ATOM 725 C C . PHE A 1 97 ? -6.542 -13.234 -13.722 1.00 70.25 97 PHE A C 1
ATOM 727 O O . PHE A 1 97 ? -6.974 -12.442 -12.889 1.00 7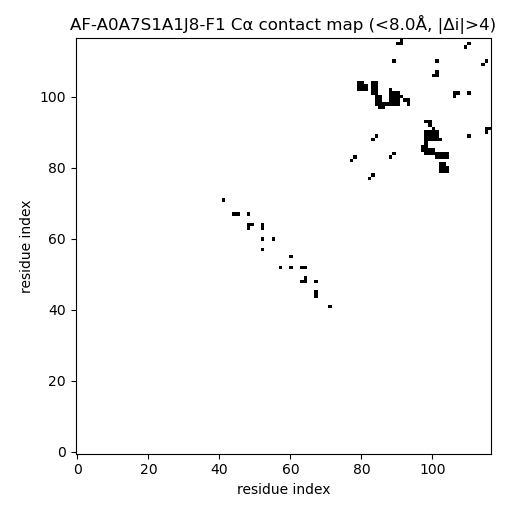0.25 97 PHE A O 1
ATOM 734 N N . ILE A 1 98 ? -5.568 -14.104 -13.443 1.00 67.31 98 ILE A N 1
ATOM 735 C CA . ILE A 1 98 ? -5.043 -14.337 -12.096 1.00 67.31 98 ILE A CA 1
ATOM 736 C C . ILE A 1 98 ? -3.571 -14.742 -12.137 1.00 67.31 98 ILE A C 1
ATOM 738 O O . ILE A 1 98 ? -3.187 -15.669 -12.851 1.00 67.31 98 ILE A O 1
ATOM 742 N N . GLY A 1 99 ? -2.774 -14.070 -11.304 1.00 67.19 99 GLY A N 1
ATOM 743 C CA . GLY A 1 99 ? -1.392 -14.453 -11.065 1.00 67.19 99 GLY A CA 1
ATOM 744 C C . GLY A 1 99 ? -1.279 -15.773 -10.300 1.00 67.19 99 GLY A C 1
ATOM 745 O O . GLY A 1 99 ? -1.976 -15.986 -9.304 1.00 67.19 99 GLY A O 1
ATOM 746 N N . ASP A 1 100 ? -0.433 -16.679 -10.786 1.00 68.25 100 ASP A N 1
ATOM 747 C CA . ASP A 1 100 ? -0.307 -18.066 -10.317 1.00 68.25 100 ASP A CA 1
ATOM 748 C C . ASP A 1 100 ? 1.002 -18.352 -9.555 1.00 68.25 100 ASP A C 1
ATOM 750 O O . ASP A 1 100 ? 1.204 -19.463 -9.061 1.00 68.25 100 ASP A O 1
ATOM 754 N N . ALA A 1 101 ? 1.878 -17.354 -9.395 1.00 64.88 101 ALA A N 1
ATOM 755 C CA . ALA A 1 101 ? 3.170 -17.504 -8.724 1.00 64.88 101 ALA A CA 1
ATOM 756 C C . ALA A 1 101 ? 3.434 -16.452 -7.631 1.00 64.88 101 ALA A C 1
ATOM 758 O O . ALA A 1 101 ? 2.741 -15.453 -7.489 1.00 64.88 101 ALA A O 1
ATOM 759 N N . VAL A 1 102 ? 4.495 -16.673 -6.844 1.00 72.62 102 VAL A N 1
ATOM 760 C CA . VAL A 1 102 ? 5.003 -15.743 -5.807 1.00 72.62 102 VAL A CA 1
ATOM 761 C C . VAL A 1 102 ? 4.088 -15.576 -4.575 1.00 72.62 102 VAL A C 1
ATOM 763 O O . VAL A 1 102 ? 4.068 -14.531 -3.925 1.00 72.62 102 VAL A O 1
ATOM 766 N N . PHE A 1 103 ? 3.389 -16.642 -4.170 1.00 75.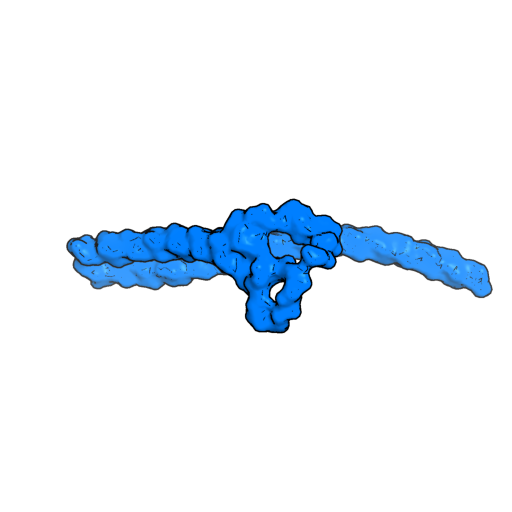25 103 PHE A N 1
ATOM 767 C CA . PHE A 1 103 ? 2.706 -16.699 -2.868 1.00 75.25 103 PHE A CA 1
ATOM 768 C C . PHE A 1 103 ? 3.701 -16.530 -1.710 1.00 75.25 103 P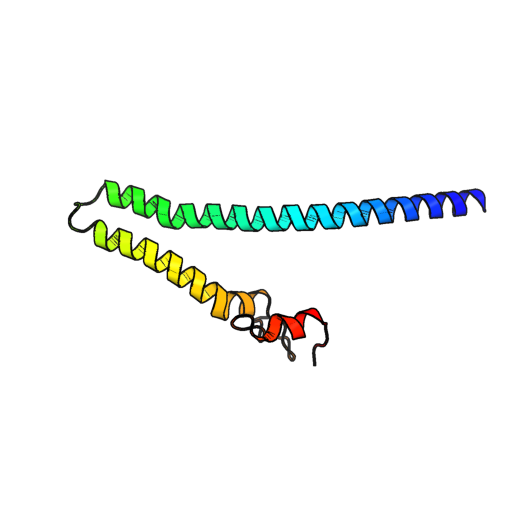HE A C 1
ATOM 770 O O . PHE A 1 103 ? 4.743 -17.192 -1.671 1.00 75.25 103 PHE A O 1
ATOM 777 N N . GLY A 1 104 ? 3.401 -15.619 -0.778 1.00 68.81 104 GLY A N 1
ATOM 778 C CA . GLY A 1 104 ? 4.236 -15.353 0.400 1.00 68.81 104 GLY A CA 1
ATOM 779 C C . GLY A 1 104 ? 5.692 -14.975 0.096 1.00 68.81 104 GLY A C 1
ATOM 780 O O . GLY A 1 104 ? 6.571 -15.314 0.884 1.00 68.81 104 GLY A O 1
ATOM 781 N N . LEU A 1 105 ? 5.974 -14.343 -1.056 1.00 68.00 105 LEU A N 1
ATOM 782 C CA . LEU A 1 105 ? 7.332 -14.005 -1.529 1.00 68.00 105 LEU A CA 1
ATOM 783 C C . LEU A 1 105 ? 8.286 -15.202 -1.728 1.00 68.00 105 LEU A C 1
ATOM 785 O O . LEU A 1 105 ? 9.472 -15.006 -1.994 1.00 68.00 105 LEU A O 1
ATOM 789 N N . ALA A 1 106 ? 7.791 -16.443 -1.692 1.00 68.06 106 ALA A N 1
ATOM 790 C CA . ALA A 1 106 ? 8.626 -17.647 -1.741 1.00 68.06 106 ALA A CA 1
ATOM 791 C C . ALA A 1 106 ? 9.460 -17.796 -3.035 1.00 68.06 106 ALA A C 1
ATOM 793 O O . ALA A 1 106 ? 10.459 -18.511 -3.044 1.00 68.06 106 ALA A O 1
ATOM 794 N N . ARG A 1 107 ? 9.075 -17.117 -4.128 1.00 67.19 107 ARG A N 1
ATOM 795 C CA . ARG A 1 107 ? 9.744 -17.168 -5.447 1.00 67.19 107 ARG A CA 1
ATOM 796 C C . ARG A 1 107 ? 10.297 -15.820 -5.929 1.00 67.19 107 ARG A C 1
ATOM 798 O O . ARG A 1 107 ? 10.546 -15.664 -7.121 1.00 67.19 107 ARG A O 1
ATOM 805 N N . TRP A 1 108 ? 10.520 -14.855 -5.032 1.00 67.75 108 TRP A N 1
ATOM 806 C CA . TRP A 1 108 ? 10.983 -13.506 -5.407 1.00 67.75 108 TRP A CA 1
ATOM 807 C C . TRP A 1 108 ? 12.281 -13.508 -6.245 1.00 67.75 108 TRP A C 1
ATOM 809 O O . TRP A 1 108 ? 12.380 -12.791 -7.235 1.00 67.75 108 TRP A O 1
ATOM 819 N N . SER A 1 109 ? 13.250 -14.370 -5.908 1.00 65.44 109 SER A N 1
ATOM 820 C CA . SER A 1 109 ? 14.537 -14.477 -6.625 1.00 65.44 109 SER A CA 1
ATOM 821 C C . SER A 1 109 ? 14.407 -15.059 -8.045 1.00 65.44 109 SER A C 1
ATOM 823 O O . SER A 1 109 ? 15.038 -14.583 -8.988 1.00 65.44 109 SER A O 1
ATOM 825 N N . SER A 1 110 ? 13.550 -16.069 -8.225 1.00 62.03 110 SER A N 1
ATOM 826 C CA . SER A 1 110 ? 13.343 -16.725 -9.524 1.00 62.03 110 SER A CA 1
ATOM 827 C C . SER A 1 110 ? 12.572 -15.843 -10.510 1.00 62.03 110 SER A C 1
ATOM 829 O O . SER A 1 110 ? 12.862 -15.872 -11.700 1.00 62.03 110 SER A O 1
ATOM 831 N N . ASN A 1 111 ? 11.641 -15.017 -10.020 1.00 60.09 111 ASN A N 1
ATOM 832 C CA . ASN A 1 111 ? 10.842 -14.117 -10.858 1.00 60.09 111 ASN A CA 1
ATOM 833 C C . ASN A 1 111 ? 11.653 -12.895 -11.345 1.00 60.09 111 ASN A C 1
ATOM 835 O O . ASN A 1 111 ? 11.566 -12.503 -12.504 1.00 60.09 111 ASN A O 1
ATOM 839 N N . ALA A 1 112 ? 12.545 -12.353 -10.506 1.00 54.38 112 ALA A N 1
ATOM 840 C CA . ALA A 1 112 ? 13.403 -11.214 -10.859 1.00 54.38 112 ALA A CA 1
ATOM 841 C C . ALA A 1 112 ? 14.475 -11.523 -11.931 1.00 54.38 112 ALA A C 1
ATOM 843 O O . ALA A 1 112 ? 15.070 -10.602 -12.485 1.00 54.38 112 ALA A O 1
ATOM 844 N N . THR A 1 113 ? 14.729 -12.804 -12.228 1.00 53.47 113 THR A N 1
ATOM 845 C CA . THR A 1 113 ? 15.745 -13.233 -13.211 1.00 53.47 113 THR A CA 1
ATOM 846 C C . THR A 1 113 ? 15.153 -13.427 -14.620 1.00 53.47 113 THR A C 1
ATOM 848 O O . THR A 1 113 ? 15.874 -13.785 -15.550 1.00 53.47 113 THR A O 1
ATOM 851 N N . GLY A 1 114 ? 13.847 -13.186 -14.820 1.00 50.72 114 GLY A N 1
ATOM 852 C CA . GLY A 1 114 ? 13.195 -13.283 -16.137 1.00 50.72 114 GLY A CA 1
ATOM 853 C C . GLY A 1 114 ? 13.229 -14.685 -16.762 1.00 50.72 114 GLY A C 1
ATOM 854 O O . GLY A 1 114 ? 12.992 -14.843 -17.956 1.00 50.72 114 GLY A O 1
ATOM 855 N N . THR A 1 115 ? 13.552 -15.712 -15.974 1.00 48.34 115 THR A N 1
ATOM 856 C CA . THR A 1 115 ? 13.558 -17.115 -16.395 1.00 48.34 115 THR A CA 1
ATOM 857 C C . THR A 1 115 ? 12.171 -17.689 -16.119 1.00 48.34 115 THR A C 1
ATOM 859 O O . THR A 1 115 ? 11.979 -18.458 -15.185 1.00 48.34 115 THR A O 1
ATOM 862 N N . GLY A 1 116 ? 11.175 -17.230 -16.881 1.00 51.28 116 GLY A N 1
ATOM 863 C CA . GLY A 1 116 ? 9.886 -17.914 -16.955 1.00 51.28 116 GLY A CA 1
ATOM 864 C C . GLY A 1 116 ? 10.089 -19.240 -17.685 1.00 51.28 116 GLY A C 1
ATOM 865 O O . GLY A 1 116 ? 10.362 -19.234 -18.889 1.00 51.28 116 GLY A O 1
ATOM 866 N N . THR A 1 117 ? 10.018 -20.349 -16.949 1.00 43.62 117 THR A N 1
ATOM 867 C CA . THR A 1 117 ? 9.968 -21.720 -17.479 1.00 43.62 117 THR A CA 1
ATOM 868 C C . THR A 1 117 ? 9.085 -22.576 -16.608 1.00 43.62 117 THR A C 1
ATOM 870 O O . THR A 1 117 ? 9.444 -22.712 -15.414 1.00 43.62 117 THR A O 1
#

Secondary structure (DSSP, 8-state):
-HHHHHHHHHHHHHHHHHHHHHHHHHHHHHHHHHHHHHHHHHHHHHHHHHHHHHHS-HHHHHHHHHHHHHHHHHHHHHIIIIIHHHHH---SS--SS---S-GGGTTHHHHTTT---

Organism: Noctiluca scintillans (NCBI:txid2966)